Protein AF-A0A933S0Q0-F1 (afdb_monomer)

Nearest PDB structures (foldseek):
  7qsy-assembly1_C-2  TM=3.613E-01  e=3.703E+00  synthetic construct
  1bwv-assembly1_A  TM=4.129E-01  e=6.321E+00  Galdieria partita

pLDDT: mean 86.6, std 9.14, range [42.25, 94.94]

Solvent-accessible surface area (backbone atoms only — not comparable to full-atom values): 4326 Å² total; per-residue (Å²): 103,51,76,46,68,50,90,48,63,69,52,42,39,65,72,46,65,89,51,62,52,81,32,37,32,49,56,40,83,88,58,79,66,88,33,63,21,43,52,50,53,62,68,53,74,82,70,64,94,48,44,30,42,32,42,49,78,57,91,49,86,90,36,51,35,35,36,37,54,57,70,81,128

Mean predicted aligned error: 4.41 Å

Secondary structure (DSSP, 8-state):
-EEE--SSHHHHHHHHTTS-TT-BEEE-GGG----SBHHHHHT-SSPPTTEEEEE-SS--TT--EEEEE----

Radius of gyration: 11.04 Å; Cα contacts (8 Å, |Δi|>4): 125; chains: 1; bounding box: 25×21×30 Å

Organism: Rhodopseudomonas palustris (NCBI:txid1076)

Foldseek 3Di:
DDKDQDQFLVSLCVVLVPADQAAAEAEDPVLPDDDGGSVRVSPDPPHDNFWMWDDDPDRDSPDYIYIYGNDDD

Sequence (73 aa):
MMRFVPKDRLQLEAALDLLPDDMLVEVHPSVGISAETVAALRLIDPIPANIVVGIPKQRAPESVVKVDKIAGL

Structure (mmCIF, N/CA/C/O backbone):
data_AF-A0A933S0Q0-F1
#
_entry.id   AF-A0A933S0Q0-F1
#
loop_
_atom_site.group_PDB
_atom_site.id
_atom_site.type_symbol
_atom_site.label_atom_id
_atom_site.label_alt_id
_atom_site.label_comp_id
_atom_site.label_asym_id
_atom_site.label_entity_id
_atom_site.label_seq_id
_atom_site.pdbx_PDB_ins_code
_atom_site.Cartn_x
_atom_site.Cartn_y
_atom_site.Cartn_z
_atom_site.occupancy
_atom_site.B_iso_or_equiv
_atom_site.auth_seq_id
_atom_site.auth_comp_id
_atom_site.auth_asym_id
_atom_site.auth_atom_id
_atom_site.pdbx_PDB_model_num
ATOM 1 N N . MET A 1 1 ? -6.826 13.472 -0.377 1.00 78.56 1 MET A N 1
ATOM 2 C CA . MET A 1 1 ? -5.823 12.391 -0.398 1.00 78.56 1 MET A CA 1
ATOM 3 C C . MET A 1 1 ? -4.496 12.935 -0.890 1.00 78.56 1 MET A C 1
ATOM 5 O O . MET A 1 1 ? -4.511 13.854 -1.702 1.00 78.56 1 MET A O 1
ATOM 9 N N . MET A 1 2 ? -3.390 12.414 -0.371 1.00 87.69 2 MET A N 1
ATOM 10 C CA . MET A 1 2 ? -2.048 12.582 -0.931 1.00 87.69 2 MET A CA 1
ATOM 11 C C . MET A 1 2 ? -1.773 11.371 -1.823 1.00 87.69 2 MET A C 1
ATOM 13 O O . MET A 1 2 ? -2.113 10.259 -1.440 1.00 87.69 2 MET A O 1
ATOM 17 N N . ARG A 1 3 ? -1.228 11.576 -3.022 1.00 89.00 3 ARG A N 1
ATOM 18 C CA . ARG A 1 3 ? -0.894 10.487 -3.948 1.00 89.00 3 ARG A CA 1
ATOM 19 C C . ARG A 1 3 ? 0.617 10.360 -4.043 1.00 89.00 3 ARG A C 1
ATOM 21 O O . ARG A 1 3 ? 1.303 11.375 -4.134 1.00 89.00 3 ARG A O 1
ATOM 28 N N . PHE A 1 4 ? 1.109 9.133 -4.029 1.00 89.00 4 PHE A N 1
ATOM 29 C CA . PHE A 1 4 ? 2.527 8.816 -4.088 1.00 89.00 4 PHE A CA 1
ATOM 30 C C . PHE A 1 4 ? 2.764 7.640 -5.036 1.00 89.00 4 PHE A C 1
ATOM 32 O O . PHE A 1 4 ? 1.943 6.729 -5.112 1.00 89.00 4 PHE A O 1
ATOM 39 N N . VAL A 1 5 ? 3.878 7.670 -5.764 1.00 91.12 5 VAL A N 1
ATOM 40 C CA . VAL A 1 5 ? 4.312 6.582 -6.646 1.00 91.12 5 VAL A CA 1
ATOM 41 C C . VAL A 1 5 ? 5.565 5.964 -6.025 1.00 91.12 5 VAL A C 1
ATOM 43 O O . VAL A 1 5 ? 6.642 6.556 -6.152 1.00 91.12 5 VAL A O 1
ATOM 46 N N . PRO A 1 6 ? 5.447 4.826 -5.318 1.00 89.81 6 PRO A N 1
ATOM 47 C CA . PRO A 1 6 ? 6.604 4.148 -4.747 1.00 89.81 6 PRO A CA 1
ATOM 48 C C . PRO A 1 6 ? 7.481 3.588 -5.869 1.00 89.81 6 PRO A C 1
ATOM 50 O O . PRO A 1 6 ? 6.989 2.916 -6.772 1.00 89.81 6 PRO A O 1
ATOM 53 N N . LYS A 1 7 ? 8.789 3.859 -5.816 1.00 85.38 7 LYS A N 1
ATOM 54 C CA . LYS A 1 7 ? 9.757 3.283 -6.772 1.00 85.38 7 LYS A CA 1
ATOM 55 C C . LYS A 1 7 ? 10.301 1.929 -6.321 1.00 85.38 7 LYS A C 1
ATOM 57 O O . LYS A 1 7 ? 10.830 1.181 -7.135 1.00 85.38 7 LYS A O 1
ATOM 62 N N . ASP A 1 8 ? 10.200 1.650 -5.028 1.00 87.50 8 ASP A N 1
ATOM 63 C CA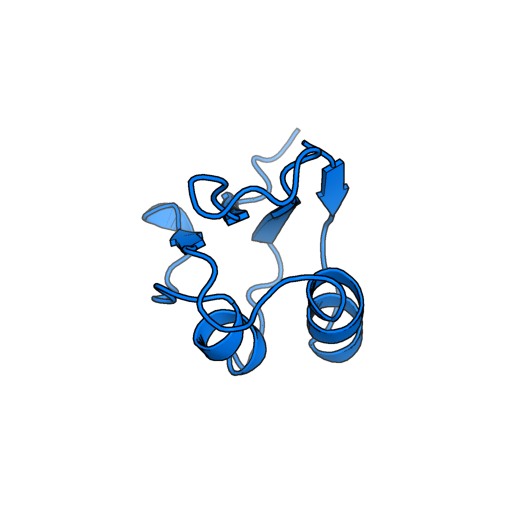 . ASP A 1 8 ? 10.709 0.457 -4.369 1.00 87.50 8 ASP A CA 1
ATOM 64 C C . ASP A 1 8 ? 9.906 0.191 -3.086 1.00 87.50 8 ASP A C 1
ATOM 66 O O . ASP A 1 8 ? 9.086 1.015 -2.657 1.00 87.50 8 ASP A O 1
ATOM 70 N N . ARG A 1 9 ? 10.135 -0.982 -2.486 1.00 87.19 9 ARG A N 1
ATOM 71 C CA . ARG A 1 9 ? 9.454 -1.414 -1.262 1.00 87.19 9 ARG A CA 1
ATOM 72 C C . ARG A 1 9 ? 9.710 -0.490 -0.081 1.00 87.19 9 ARG A C 1
ATOM 74 O O . ARG A 1 9 ? 8.775 -0.200 0.656 1.00 87.19 9 ARG A O 1
ATOM 81 N N . LEU A 1 10 ? 10.927 0.022 0.058 1.00 89.69 10 LEU A N 1
ATOM 82 C CA . LEU A 1 10 ? 11.298 0.880 1.177 1.00 89.69 10 LEU A CA 1
ATOM 83 C C . LEU A 1 10 ? 10.506 2.194 1.151 1.00 89.69 10 LEU A C 1
ATOM 85 O O . LEU A 1 10 ? 10.025 2.667 2.178 1.00 89.69 10 LEU A O 1
ATOM 89 N N . GLN A 1 11 ? 10.316 2.762 -0.039 1.00 90.38 11 GLN A N 1
ATOM 90 C CA . GLN A 1 11 ? 9.481 3.941 -0.242 1.00 90.38 1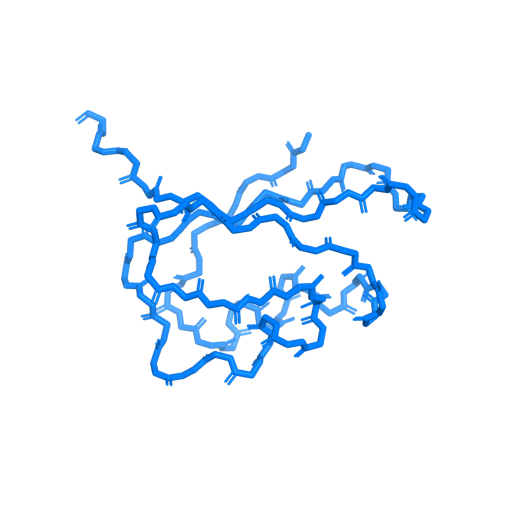1 GLN A CA 1
ATOM 91 C C . GLN A 1 11 ? 7.998 3.672 0.026 1.00 90.38 11 GLN A C 1
ATOM 93 O O . GLN A 1 11 ? 7.315 4.551 0.555 1.00 90.38 11 GLN A O 1
ATOM 98 N N . LEU A 1 12 ? 7.492 2.485 -0.323 1.00 90.62 12 LEU A N 1
ATOM 99 C CA . LEU A 1 12 ? 6.126 2.094 0.025 1.00 90.62 12 LEU A CA 1
ATOM 100 C C . LEU A 1 12 ? 5.965 1.960 1.544 1.00 90.62 12 LEU A C 1
ATOM 102 O O . LEU A 1 12 ? 5.053 2.560 2.106 1.00 90.62 12 LEU A O 1
ATOM 106 N N . GLU A 1 13 ? 6.862 1.229 2.206 1.00 90.75 13 GLU A N 1
ATOM 107 C CA . GLU A 1 13 ? 6.850 1.046 3.661 1.00 90.75 13 GLU A CA 1
ATOM 108 C C . GLU A 1 13 ? 6.909 2.397 4.381 1.00 90.75 13 GLU A C 1
ATOM 110 O O . GLU A 1 13 ? 6.049 2.672 5.212 1.00 90.75 13 GLU A O 1
ATOM 115 N N . ALA A 1 14 ? 7.815 3.296 3.983 1.00 89.50 14 ALA A N 1
ATOM 116 C CA . ALA A 1 14 ? 7.927 4.635 4.565 1.00 89.50 14 ALA A CA 1
ATOM 117 C C . ALA A 1 14 ? 6.657 5.487 4.385 1.00 89.50 14 ALA A C 1
ATOM 119 O O . ALA A 1 14 ? 6.261 6.219 5.292 1.00 89.50 14 ALA A O 1
ATOM 120 N N . ALA A 1 15 ? 5.999 5.404 3.223 1.00 89.00 15 ALA A N 1
ATOM 121 C CA . ALA A 1 15 ? 4.755 6.131 2.978 1.00 89.00 15 ALA A CA 1
ATOM 122 C C . ALA A 1 15 ? 3.593 5.594 3.834 1.00 89.00 15 ALA A C 1
ATOM 124 O O . ALA A 1 15 ? 2.706 6.355 4.226 1.00 89.00 15 ALA A O 1
ATOM 125 N N . LEU A 1 16 ? 3.604 4.293 4.126 1.00 90.31 16 LEU A N 1
ATOM 126 C CA . LEU A 1 16 ? 2.574 3.613 4.903 1.00 90.31 16 LEU A CA 1
ATOM 127 C C . LEU A 1 16 ? 2.857 3.587 6.406 1.00 90.31 16 LEU A C 1
ATOM 129 O O . LEU A 1 16 ? 1.929 3.308 7.156 1.00 90.31 16 LEU A O 1
ATOM 133 N N . ASP A 1 17 ? 4.085 3.856 6.857 1.00 88.75 17 ASP A N 1
ATOM 134 C CA . ASP A 1 17 ? 4.541 3.707 8.254 1.00 88.75 17 ASP A CA 1
ATOM 135 C C . ASP A 1 17 ? 3.663 4.470 9.257 1.00 88.75 17 ASP A C 1
ATOM 137 O O . ASP A 1 17 ? 3.372 4.024 10.362 1.00 88.75 17 ASP A O 1
ATOM 141 N N . LEU A 1 18 ? 3.140 5.610 8.812 1.00 86.00 18 LEU A N 1
ATOM 142 C CA . LEU A 1 18 ? 2.282 6.484 9.598 1.00 86.00 18 LEU A CA 1
ATOM 143 C C . LEU A 1 18 ? 0.803 6.041 9.641 1.00 86.00 18 LEU A C 1
ATOM 145 O O . LEU A 1 18 ? -0.025 6.730 10.248 1.00 86.00 18 LEU A O 1
ATOM 149 N N . LEU A 1 19 ? 0.443 4.950 8.965 1.00 89.44 19 LEU A N 1
ATOM 150 C CA . LEU A 1 19 ? -0.918 4.425 8.895 1.00 89.44 19 LEU A CA 1
ATOM 151 C C . LEU A 1 19 ? -1.081 3.192 9.798 1.00 89.44 19 LEU A C 1
ATOM 153 O O . LEU A 1 19 ? -0.139 2.407 9.917 1.00 89.44 19 LEU A O 1
ATOM 157 N N . PRO A 1 20 ? -2.263 3.008 10.416 1.00 90.81 20 PRO A N 1
ATOM 158 C CA . PRO A 1 20 ? -2.590 1.787 11.144 1.00 90.81 20 PRO A CA 1
ATOM 159 C C . PRO A 1 20 ? -2.493 0.560 10.235 1.00 9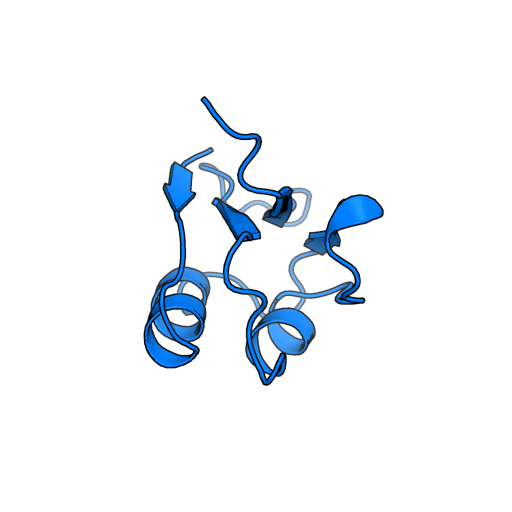0.81 20 PRO A C 1
ATOM 161 O O . PRO A 1 20 ? -2.912 0.613 9.080 1.00 90.81 20 PRO A O 1
ATOM 164 N N . ASP A 1 21 ? -1.977 -0.547 10.762 1.00 91.94 21 ASP A N 1
ATOM 165 C CA . ASP A 1 21 ? -1.811 -1.802 10.018 1.00 91.94 21 ASP A CA 1
ATOM 166 C C . ASP A 1 21 ? -3.144 -2.421 9.572 1.00 91.94 21 ASP A C 1
ATOM 168 O O . ASP A 1 21 ? -3.205 -3.061 8.521 1.00 91.94 21 ASP A O 1
ATOM 172 N N . ASP A 1 22 ? -4.204 -2.207 10.350 1.00 91.81 22 ASP A N 1
ATOM 173 C CA . ASP A 1 22 ? -5.573 -2.666 10.111 1.00 91.81 22 ASP A CA 1
ATOM 174 C C . ASP A 1 22 ? -6.385 -1.723 9.208 1.00 91.81 22 ASP A C 1
ATOM 176 O O . ASP A 1 22 ? -7.516 -2.043 8.843 1.00 91.81 22 ASP A O 1
ATOM 180 N N . MET A 1 23 ? -5.813 -0.580 8.806 1.00 92.19 23 MET A N 1
ATOM 181 C CA . MET A 1 23 ? -6.463 0.338 7.875 1.00 92.19 23 MET A CA 1
ATOM 182 C C . MET A 1 23 ? -6.717 -0.358 6.537 1.00 92.19 23 MET A C 1
ATOM 184 O O . MET A 1 23 ? -5.822 -0.987 5.963 1.00 92.19 23 MET A O 1
ATOM 188 N N . LEU A 1 24 ? -7.942 -0.206 6.036 1.00 93.25 24 LEU A N 1
ATOM 189 C CA . LEU A 1 24 ? -8.385 -0.863 4.815 1.00 93.25 24 LEU A CA 1
ATOM 190 C C . LEU A 1 24 ? -7.664 -0.319 3.580 1.00 93.25 24 LEU A C 1
ATOM 192 O O . LEU A 1 24 ? -7.386 0.881 3.458 1.00 93.25 24 LEU A O 1
ATOM 196 N N . VAL A 1 25 ? -7.411 -1.224 2.640 1.00 93.88 25 VAL A N 1
ATOM 197 C CA . VAL A 1 25 ? -6.827 -0.937 1.333 1.00 93.88 25 VAL A CA 1
ATOM 198 C C . VAL A 1 25 ? -7.813 -1.343 0.241 1.00 93.88 25 VAL A C 1
ATOM 200 O O . VAL A 1 25 ? -8.286 -2.473 0.188 1.00 93.88 25 VAL A O 1
ATOM 203 N N . GLU A 1 26 ? -8.097 -0.412 -0.663 1.00 94.38 26 GLU A N 1
ATOM 204 C CA . GLU A 1 26 ? -8.819 -0.662 -1.907 1.00 94.38 26 GLU A CA 1
ATOM 205 C C . GLU A 1 26 ? -7.812 -0.741 -3.051 1.00 94.38 26 GLU A C 1
ATOM 207 O O . GLU A 1 26 ? -7.200 0.265 -3.418 1.00 94.38 26 GLU A O 1
ATOM 212 N N . VAL A 1 27 ? -7.653 -1.926 -3.637 1.00 92.69 27 VAL A N 1
ATOM 213 C CA . VAL A 1 27 ? -6.805 -2.119 -4.816 1.00 92.69 27 VAL A CA 1
ATOM 214 C C . VAL A 1 27 ? -7.659 -2.137 -6.076 1.00 92.69 27 VAL A C 1
ATOM 216 O O . VAL A 1 27 ? -8.588 -2.933 -6.209 1.00 92.69 27 VAL A O 1
ATOM 219 N N . HIS A 1 28 ? -7.318 -1.284 -7.039 1.00 90.44 28 HIS A N 1
ATOM 220 C CA . HIS A 1 28 ? -7.966 -1.281 -8.338 1.00 90.44 28 HIS A CA 1
ATOM 221 C C . HIS A 1 28 ? -7.676 -2.600 -9.084 1.00 90.44 28 HIS A C 1
ATOM 223 O O . HIS A 1 28 ? -6.512 -3.009 -9.168 1.00 90.44 28 HIS A O 1
ATOM 229 N N . PRO A 1 29 ? -8.679 -3.240 -9.721 1.00 85.69 29 PRO A N 1
ATOM 230 C CA . PRO A 1 29 ? -8.512 -4.547 -10.370 1.00 85.69 29 PRO A CA 1
ATOM 231 C C . PRO A 1 29 ? -7.381 -4.613 -11.408 1.00 85.69 29 PRO A C 1
ATOM 233 O O . PRO A 1 29 ? -6.801 -5.666 -11.650 1.00 85.69 29 PRO A O 1
ATOM 236 N N . SER A 1 30 ? -7.032 -3.479 -12.022 1.00 85.12 30 SER A N 1
ATOM 237 C CA . SER A 1 30 ? -5.967 -3.394 -13.031 1.00 85.12 30 SER A CA 1
ATOM 238 C C . SER A 1 30 ? -4.537 -3.446 -12.476 1.00 85.12 30 SER A C 1
ATOM 240 O O . SER A 1 30 ? -3.596 -3.417 -13.272 1.00 85.12 30 SER A O 1
ATOM 242 N N . VAL A 1 31 ? -4.357 -3.407 -11.151 1.00 86.25 31 VAL A N 1
ATOM 243 C CA . VAL A 1 31 ? -3.036 -3.387 -10.498 1.00 86.25 31 VAL A CA 1
ATOM 244 C C . VAL A 1 31 ? -2.449 -4.797 -10.373 1.00 86.25 31 VAL A C 1
ATOM 246 O O . VAL A 1 31 ? -1.232 -4.951 -10.376 1.00 86.25 31 VAL A O 1
ATOM 249 N N . GLY A 1 32 ? -3.296 -5.833 -10.341 1.00 83.94 32 GLY A N 1
ATOM 250 C CA . GLY A 1 32 ? -2.850 -7.230 -10.309 1.00 83.94 32 GLY A CA 1
ATOM 251 C C . GLY A 1 32 ? -2.250 -7.677 -8.972 1.00 83.94 32 GLY A C 1
ATOM 252 O O . GLY A 1 32 ? -1.556 -8.688 -8.934 1.00 83.94 32 GLY A O 1
ATOM 253 N N . ILE A 1 33 ? -2.512 -6.941 -7.888 1.00 86.69 33 ILE A N 1
ATOM 254 C CA . ILE A 1 33 ? -2.155 -7.319 -6.514 1.00 86.69 33 ILE A CA 1
ATOM 255 C C . ILE A 1 33 ? -3.419 -7.415 -5.659 1.00 86.69 33 ILE A C 1
ATOM 257 O O . ILE A 1 33 ? -4.431 -6.793 -5.977 1.00 86.69 33 ILE A O 1
ATOM 261 N N . SER A 1 34 ? -3.352 -8.172 -4.567 1.00 88.56 34 SER A N 1
ATOM 262 C CA . SER A 1 34 ? -4.428 -8.269 -3.581 1.00 88.56 34 SER A CA 1
ATOM 263 C C . SER A 1 34 ? -3.882 -7.868 -2.219 1.00 88.56 34 SER A C 1
ATOM 265 O O . SER A 1 34 ? -3.007 -8.543 -1.683 1.00 88.56 34 SER A O 1
ATOM 267 N N . ALA A 1 35 ? -4.380 -6.761 -1.679 1.00 92.00 35 ALA A N 1
ATOM 268 C CA . ALA A 1 35 ? -4.064 -6.296 -0.337 1.00 92.00 35 ALA A CA 1
ATOM 269 C C . ALA A 1 35 ? -5.305 -5.626 0.244 1.00 92.00 35 ALA A C 1
ATOM 271 O O . ALA A 1 35 ? -5.779 -4.635 -0.301 1.00 92.00 35 ALA A O 1
ATOM 272 N N . GLU A 1 36 ? -5.828 -6.185 1.330 1.00 92.88 36 GLU A N 1
ATOM 273 C CA . GLU A 1 36 ? -7.033 -5.678 2.000 1.00 92.88 36 GLU A CA 1
ATOM 274 C C . GLU A 1 36 ? -6.689 -4.731 3.156 1.00 92.88 36 GLU A C 1
ATOM 276 O O . GLU A 1 36 ? -7.532 -3.951 3.594 1.00 92.88 36 GLU A O 1
ATOM 281 N N . THR A 1 37 ? -5.440 -4.766 3.632 1.00 94.94 37 THR A N 1
ATOM 282 C CA . THR A 1 37 ? -4.949 -3.958 4.753 1.00 94.94 37 THR A CA 1
ATOM 283 C C . THR A 1 37 ? -3.589 -3.337 4.459 1.00 94.94 37 THR A C 1
ATOM 285 O O . THR A 1 37 ? -2.839 -3.814 3.600 1.00 94.94 37 THR A O 1
ATOM 288 N N . VAL A 1 38 ? -3.238 -2.280 5.196 1.00 93.31 38 VAL A N 1
ATOM 289 C CA . VAL A 1 38 ? -1.918 -1.635 5.108 1.00 93.31 38 VAL A CA 1
ATOM 290 C C . VAL A 1 38 ? -0.796 -2.626 5.416 1.00 93.31 38 VAL A C 1
ATOM 292 O O . VAL A 1 38 ? 0.207 -2.636 4.701 1.00 93.31 38 VAL A O 1
ATOM 295 N N . ALA A 1 39 ? -0.977 -3.505 6.405 1.00 93.50 39 ALA A N 1
ATOM 296 C CA . ALA A 1 39 ? -0.016 -4.567 6.690 1.00 93.50 39 ALA A CA 1
ATOM 297 C C . ALA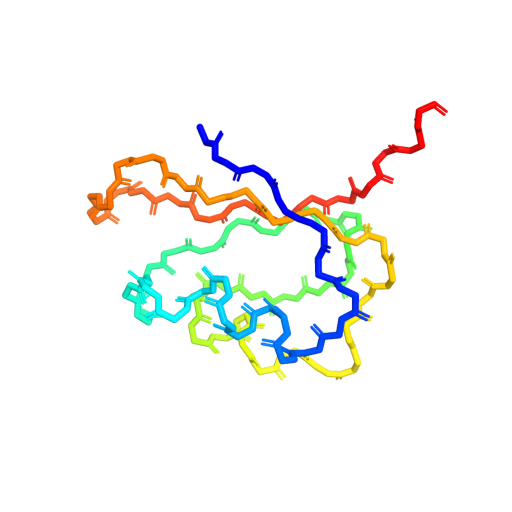 A 1 39 ? 0.200 -5.491 5.480 1.00 93.50 39 ALA A C 1
ATOM 299 O O . ALA A 1 39 ? 1.341 -5.770 5.121 1.00 93.50 39 ALA A O 1
ATOM 300 N N . ALA A 1 40 ? -0.873 -5.917 4.802 1.00 93.81 40 ALA A N 1
ATOM 301 C CA . ALA A 1 40 ? -0.765 -6.743 3.598 1.00 93.81 40 ALA A CA 1
ATOM 302 C C . ALA A 1 40 ? -0.090 -5.989 2.439 1.00 93.81 40 ALA A C 1
ATOM 304 O O . ALA A 1 40 ? 0.728 -6.559 1.720 1.00 93.81 40 ALA A O 1
ATOM 305 N N . LEU A 1 41 ? -0.380 -4.694 2.289 1.00 93.00 41 LEU A N 1
ATOM 306 C CA . LEU A 1 41 ? 0.208 -3.845 1.254 1.00 93.00 41 LEU A CA 1
ATOM 307 C C . LEU A 1 41 ? 1.731 -3.681 1.426 1.00 93.00 41 LEU A C 1
ATOM 309 O O . LEU A 1 41 ? 2.453 -3.669 0.431 1.00 93.00 41 LEU A O 1
ATOM 313 N N . ARG A 1 42 ? 2.236 -3.615 2.667 1.00 91.56 42 ARG A N 1
ATOM 314 C CA . ARG A 1 42 ? 3.682 -3.551 2.978 1.00 91.56 42 ARG A CA 1
ATOM 315 C C . ARG A 1 42 ? 4.445 -4.824 2.588 1.00 91.56 42 ARG A C 1
ATOM 317 O O . ARG A 1 42 ? 5.653 -4.773 2.378 1.00 91.56 42 ARG A O 1
ATOM 324 N N . LEU A 1 43 ? 3.752 -5.958 2.485 1.00 90.06 43 LEU A N 1
ATOM 325 C CA . LEU A 1 43 ? 4.351 -7.260 2.17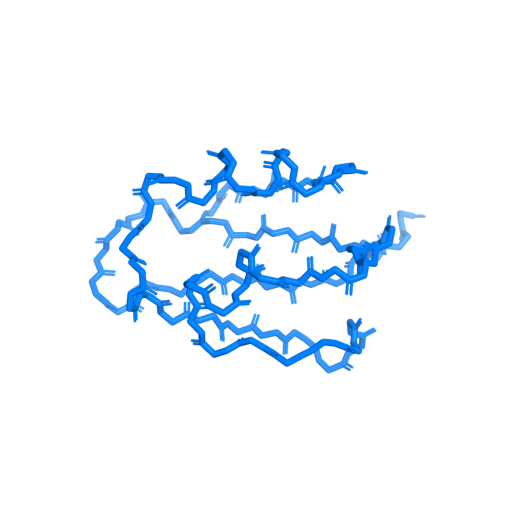3 1.00 90.06 43 LEU A CA 1
ATOM 326 C C . LEU A 1 43 ? 4.461 -7.542 0.669 1.00 90.06 43 LEU A C 1
ATOM 328 O O . LEU A 1 43 ? 4.986 -8.587 0.290 1.00 90.06 43 LEU A O 1
ATOM 332 N N . ILE A 1 44 ? 3.973 -6.643 -0.189 1.00 87.94 44 ILE A N 1
ATOM 333 C CA . ILE A 1 44 ? 3.998 -6.850 -1.637 1.00 87.94 44 ILE A CA 1
ATOM 334 C C . ILE A 1 44 ? 5.428 -6.767 -2.162 1.00 87.94 44 ILE A C 1
ATOM 336 O O . ILE A 1 44 ? 6.090 -5.734 -2.062 1.00 87.94 44 ILE A O 1
ATOM 340 N N . ASP A 1 45 ? 5.861 -7.857 -2.786 1.00 83.62 45 ASP A N 1
ATOM 341 C CA . ASP A 1 45 ? 7.147 -7.976 -3.455 1.00 83.62 45 ASP A CA 1
ATOM 342 C C . ASP A 1 45 ? 7.022 -8.929 -4.664 1.00 83.62 45 ASP A C 1
ATOM 344 O O . ASP A 1 45 ? 6.477 -10.026 -4.510 1.00 83.62 45 ASP A O 1
ATOM 348 N N . PRO A 1 46 ? 7.485 -8.551 -5.870 1.00 83.75 46 PRO A N 1
ATOM 349 C CA . PRO A 1 46 ? 7.957 -7.221 -6.251 1.00 83.75 46 PRO A CA 1
ATOM 350 C C . PRO A 1 46 ? 6.802 -6.208 -6.366 1.00 83.75 46 PRO A C 1
ATOM 352 O O . PRO A 1 46 ? 5.684 -6.550 -6.756 1.00 83.75 46 PRO A O 1
ATOM 355 N N . ILE A 1 47 ? 7.081 -4.931 -6.087 1.00 83.19 47 ILE A N 1
ATOM 356 C CA . ILE A 1 47 ? 6.111 -3.850 -6.319 1.00 83.19 47 ILE A CA 1
ATOM 357 C C . ILE A 1 47 ? 5.892 -3.657 -7.828 1.00 83.19 47 ILE A C 1
ATOM 359 O O . ILE A 1 47 ? 6.871 -3.493 -8.565 1.00 83.19 47 ILE A O 1
ATOM 363 N N . PRO A 1 48 ? 4.636 -3.602 -8.315 1.00 84.50 48 PRO A N 1
ATOM 364 C CA . PRO A 1 48 ? 4.386 -3.275 -9.711 1.00 84.50 48 PRO A CA 1
ATOM 365 C C . PRO A 1 48 ? 4.850 -1.844 -10.017 1.00 84.50 48 PRO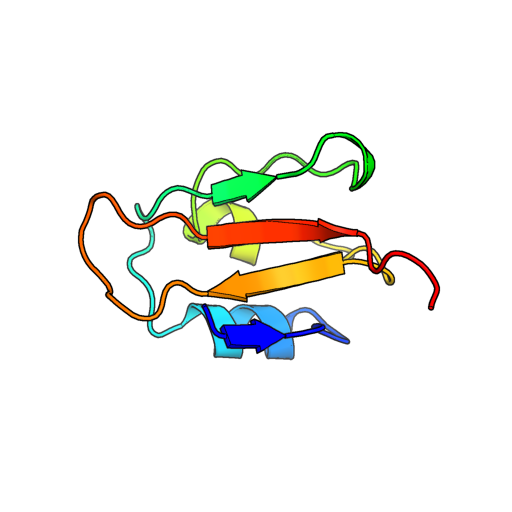 A C 1
ATOM 367 O O . PRO A 1 48 ? 4.474 -0.892 -9.335 1.00 84.50 48 PRO A O 1
ATOM 370 N N . ALA A 1 49 ? 5.639 -1.670 -11.081 1.00 79.81 49 ALA A N 1
ATOM 371 C CA . ALA A 1 49 ? 6.289 -0.397 -11.431 1.00 79.81 49 ALA A CA 1
ATOM 372 C C . ALA A 1 49 ? 5.325 0.764 -11.762 1.00 79.81 49 ALA A C 1
ATOM 374 O O . ALA A 1 49 ? 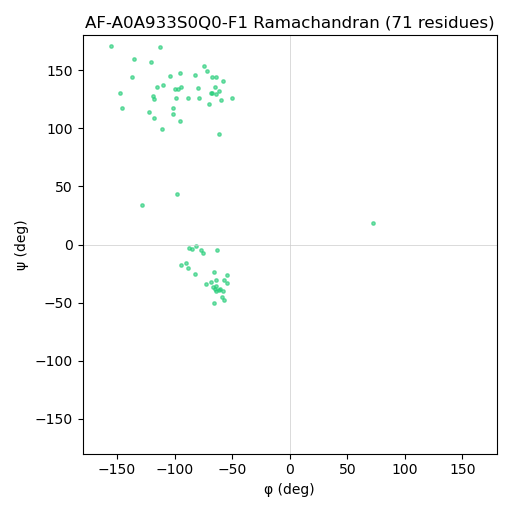5.750 1.885 -12.026 1.00 79.81 49 ALA A O 1
ATOM 375 N N . ASN A 1 50 ? 4.025 0.495 -11.806 1.00 85.19 50 ASN A N 1
ATOM 376 C CA . ASN A 1 50 ? 2.995 1.406 -12.268 1.00 85.19 50 ASN A CA 1
ATOM 377 C C . ASN A 1 50 ? 1.854 1.548 -11.261 1.00 85.19 50 ASN A C 1
ATOM 379 O O . ASN A 1 50 ? 0.718 1.725 -11.689 1.00 85.19 50 ASN A O 1
ATOM 383 N N . ILE A 1 51 ? 2.131 1.492 -9.955 1.00 90.38 51 ILE A N 1
ATOM 384 C CA . ILE A 1 51 ? 1.118 1.765 -8.927 1.00 90.38 51 ILE A CA 1
ATOM 385 C C . ILE A 1 51 ? 1.152 3.215 -8.432 1.00 90.38 51 ILE A C 1
ATOM 387 O O . ILE A 1 51 ? 2.203 3.847 -8.346 1.00 90.38 51 ILE A O 1
ATOM 391 N N . VAL A 1 52 ? -0.017 3.729 -8.067 1.00 92.25 52 VAL A N 1
ATOM 392 C CA . VAL A 1 52 ? -0.223 4.983 -7.342 1.00 92.25 52 VAL A CA 1
ATOM 393 C C . VAL A 1 52 ? -0.897 4.639 -6.025 1.00 92.25 52 VAL A C 1
ATOM 395 O O . VAL A 1 52 ? -1.971 4.047 -6.018 1.00 92.25 52 VAL A O 1
ATOM 398 N N . VAL A 1 53 ? -0.302 5.058 -4.914 1.00 92.00 53 VAL A N 1
ATOM 399 C CA . VAL A 1 53 ? -0.874 4.901 -3.576 1.00 92.00 53 VAL A CA 1
ATOM 400 C C . VAL A 1 53 ? -1.485 6.227 -3.136 1.00 92.00 53 VAL A C 1
ATOM 402 O O . VAL A 1 53 ? -0.808 7.250 -3.032 1.00 92.00 53 VAL A O 1
ATOM 405 N N . GLY A 1 54 ? -2.792 6.226 -2.911 1.00 93.06 54 GLY A N 1
ATOM 406 C CA . GLY A 1 54 ? -3.586 7.322 -2.385 1.00 93.06 54 GLY A CA 1
ATOM 407 C C . GLY A 1 54 ? -3.769 7.193 -0.879 1.00 93.06 54 GLY A C 1
ATOM 408 O O . GLY A 1 54 ? -4.582 6.399 -0.415 1.00 93.06 54 GLY A O 1
ATOM 409 N N . ILE A 1 55 ? -3.065 8.029 -0.121 1.00 90.38 55 ILE A N 1
ATOM 410 C CA . ILE A 1 55 ? -3.163 8.104 1.335 1.00 90.38 55 ILE A CA 1
ATOM 411 C C . ILE A 1 55 ? -4.274 9.098 1.720 1.00 90.38 55 ILE A C 1
ATOM 413 O O . ILE A 1 55 ? -4.273 10.254 1.255 1.00 90.38 55 ILE A O 1
ATOM 417 N N . PRO A 1 56 ? -5.256 8.694 2.544 1.00 87.69 56 PRO A N 1
ATOM 418 C CA . PRO A 1 56 ? -6.304 9.591 3.017 1.00 87.69 56 PRO A CA 1
ATOM 419 C C . PRO A 1 56 ? -5.722 10.717 3.888 1.00 87.69 56 PRO A C 1
ATOM 421 O O . PRO A 1 56 ? -4.745 10.544 4.607 1.00 87.69 56 PRO A O 1
ATOM 424 N N . LYS A 1 57 ? -6.296 11.927 3.778 1.00 81.31 57 LYS A N 1
ATOM 425 C CA . LYS A 1 57 ? -5.826 13.100 4.551 1.00 81.31 57 LYS A CA 1
ATOM 426 C C . LYS A 1 57 ? -6.210 12.996 6.030 1.00 81.31 57 LYS A C 1
ATOM 428 O O . LYS A 1 57 ? -5.477 13.472 6.887 1.00 81.31 57 LYS A O 1
ATOM 433 N N . GLN A 1 58 ? -7.367 12.404 6.302 1.00 78.00 58 GLN A N 1
ATOM 434 C CA . GLN A 1 58 ? -7.850 12.086 7.638 1.00 78.00 58 GLN A CA 1
ATOM 435 C C . GLN A 1 58 ? -7.500 10.620 7.902 1.00 78.00 58 GLN A C 1
ATOM 437 O O . GLN A 1 58 ? -7.683 9.792 7.017 1.00 78.00 58 GLN A O 1
ATOM 442 N N . ARG A 1 59 ? -6.949 10.305 9.076 1.00 72.38 59 ARG A N 1
ATOM 443 C CA . ARG A 1 59 ? -6.603 8.927 9.472 1.00 72.38 59 ARG A CA 1
ATOM 444 C C . ARG A 1 59 ? -7.703 8.327 10.342 1.00 72.38 59 ARG A C 1
ATOM 446 O O . ARG A 1 59 ? -7.426 7.773 11.399 1.00 72.38 59 ARG A O 1
ATOM 453 N N . ALA A 1 60 ? -8.951 8.547 9.944 1.00 74.50 60 ALA A N 1
ATOM 454 C CA . ALA A 1 60 ? -10.079 7.955 10.642 1.00 74.50 60 ALA A CA 1
ATOM 455 C C . ALA A 1 60 ? -10.166 6.454 10.295 1.00 74.50 60 ALA A C 1
ATOM 457 O O . ALA A 1 60 ? -9.700 6.076 9.218 1.00 74.50 60 ALA A O 1
ATOM 458 N N . PRO A 1 61 ? -10.737 5.600 11.157 1.00 66.44 61 PRO A N 1
ATOM 459 C CA . PRO A 1 61 ? -10.860 4.162 10.899 1.00 66.44 61 PRO A CA 1
ATOM 460 C C . PRO A 1 61 ? -11.604 3.828 9.597 1.00 66.44 61 PRO A C 1
ATOM 462 O O . PRO A 1 61 ? -11.295 2.843 8.940 1.00 66.44 61 PRO A O 1
ATOM 465 N N . GLU A 1 62 ? -12.549 4.676 9.184 1.00 77.06 62 GLU A N 1
ATOM 466 C CA . GLU A 1 62 ? -13.276 4.560 7.916 1.00 77.06 62 GLU A CA 1
ATOM 467 C C . GLU A 1 62 ? -12.470 5.012 6.686 1.00 77.06 62 GLU A C 1
ATOM 469 O O . GLU A 1 62 ? -12.947 4.942 5.553 1.00 77.06 62 GLU A O 1
ATOM 474 N N . SER A 1 63 ? -11.264 5.543 6.894 1.00 85.88 63 SER A N 1
ATOM 475 C CA . SER A 1 63 ? -10.420 6.034 5.812 1.00 85.88 63 SER A CA 1
ATOM 476 C C . SER A 1 63 ? -9.703 4.879 5.130 1.00 85.88 63 SER A C 1
ATOM 478 O O . SER A 1 63 ? -9.119 4.020 5.780 1.00 85.88 63 SER A O 1
ATOM 480 N N . VAL A 1 64 ? -9.710 4.902 3.800 1.00 91.44 64 VAL A N 1
ATOM 481 C CA . VAL A 1 64 ? -9.190 3.812 2.974 1.00 91.44 64 VAL A CA 1
ATOM 482 C C . VAL A 1 64 ? -7.977 4.285 2.182 1.00 91.44 64 VAL A C 1
ATOM 484 O O . VAL A 1 64 ? -7.985 5.374 1.594 1.00 91.44 64 VAL A O 1
ATOM 487 N N . VAL A 1 65 ? -6.934 3.459 2.154 1.00 92.62 65 VAL A N 1
ATOM 488 C CA . VAL A 1 65 ? -5.797 3.624 1.245 1.00 92.62 65 VAL A CA 1
ATOM 489 C C . VAL A 1 65 ? -6.196 3.105 -0.126 1.00 92.62 65 VAL A C 1
ATOM 491 O O . VAL A 1 65 ? -6.621 1.965 -0.263 1.00 92.62 65 VAL A O 1
ATOM 494 N N . LYS A 1 66 ? -6.044 3.928 -1.159 1.00 93.50 66 LYS A N 1
ATOM 495 C CA . LYS A 1 66 ? -6.355 3.523 -2.535 1.00 93.50 66 LYS A CA 1
ATOM 496 C C . LYS A 1 66 ? -5.090 3.137 -3.268 1.00 93.50 66 LYS A C 1
ATOM 498 O O . LYS A 1 66 ? -4.113 3.875 -3.208 1.00 93.50 66 LYS A O 1
ATOM 503 N N . VAL A 1 67 ? -5.103 2.017 -3.968 1.00 92.50 67 VAL A N 1
ATOM 504 C CA . VAL A 1 67 ? -4.008 1.595 -4.836 1.00 92.50 67 VAL A CA 1
ATOM 505 C C . VAL A 1 67 ? -4.543 1.514 -6.250 1.00 92.50 67 VAL A C 1
ATOM 507 O O . VAL A 1 67 ? -5.318 0.628 -6.593 1.00 92.50 67 VAL A O 1
ATOM 510 N N . ASP A 1 68 ? -4.116 2.455 -7.075 1.00 91.75 68 ASP A N 1
ATOM 511 C CA . ASP A 1 68 ? -4.498 2.559 -8.474 1.00 91.75 68 ASP A CA 1
ATOM 512 C C . ASP A 1 68 ? -3.296 2.282 -9.371 1.00 91.75 68 ASP A C 1
ATOM 514 O O . ASP A 1 68 ? -2.152 2.214 -8.924 1.00 91.75 68 ASP A O 1
ATOM 518 N N . LYS A 1 69 ? -3.544 2.145 -10.671 1.00 88.75 69 LYS A N 1
ATOM 519 C CA . LYS A 1 69 ? -2.475 2.160 -11.666 1.00 88.75 69 LYS A CA 1
ATOM 520 C C . LYS A 1 69 ? -2.119 3.612 -11.988 1.00 88.75 69 LYS A C 1
AT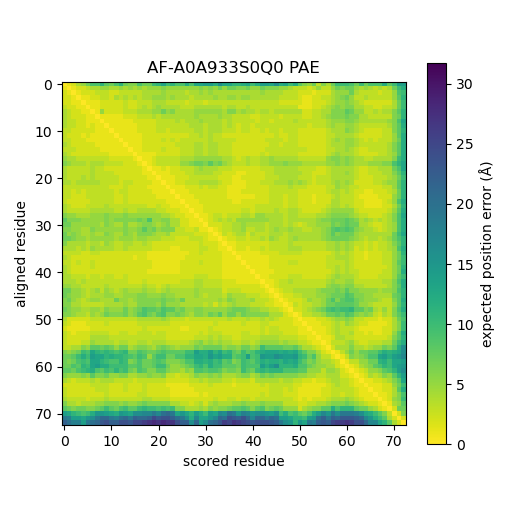OM 522 O O . LYS A 1 69 ? -3.004 4.467 -12.026 1.00 88.75 69 LYS A O 1
ATOM 527 N N . ILE A 1 70 ? -0.851 3.897 -12.276 1.00 84.12 70 ILE A N 1
ATOM 528 C CA . ILE A 1 70 ? -0.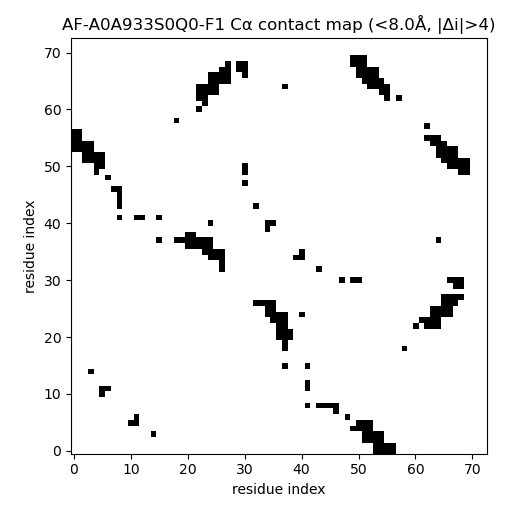453 5.121 -12.971 1.00 84.12 70 ILE A CA 1
ATOM 529 C C . ILE A 1 70 ? -1.144 5.038 -14.332 1.00 84.12 70 ILE A C 1
ATOM 531 O O . ILE A 1 70 ? -0.679 4.343 -15.236 1.00 84.12 70 ILE A O 1
ATOM 535 N N . ALA A 1 71 ? -2.314 5.661 -14.459 1.00 64.06 71 ALA A N 1
ATOM 536 C CA . ALA A 1 71 ? -2.871 5.927 -15.768 1.00 64.06 71 ALA A CA 1
ATOM 537 C C . ALA A 1 71 ? -1.831 6.796 -16.480 1.00 64.06 71 ALA A C 1
ATOM 539 O O . ALA A 1 71 ? -1.388 7.799 -15.914 1.00 64.06 71 ALA A O 1
ATOM 540 N N . GLY A 1 72 ? -1.377 6.356 -17.655 1.00 49.34 72 GLY A N 1
ATOM 541 C CA . GLY A 1 72 ? -0.530 7.190 -18.499 1.00 49.34 72 GLY A CA 1
ATOM 542 C C . GLY A 1 72 ? -1.199 8.553 -18.643 1.00 49.34 72 GLY A C 1
ATOM 543 O O . GLY A 1 72 ? -2.392 8.613 -18.946 1.00 49.34 72 GLY A O 1
ATOM 544 N N . LEU A 1 73 ? -0.455 9.610 -18.322 1.00 42.25 73 LEU A N 1
ATOM 545 C CA . LEU A 1 73 ? -0.781 10.953 -18.791 1.00 42.25 73 LEU A CA 1
ATOM 546 C C . LEU A 1 73 ? -0.880 10.947 -20.320 1.00 42.25 73 LEU A C 1
ATOM 548 O O . LEU A 1 73 ? -0.071 10.221 -20.945 1.00 42.25 73 LEU A O 1
#